Protein AF-K1SWY9-F1 (afdb_monomer_lite)

Organism: NCBI:txid408170

Structure (mmCIF, N/CA/C/O backbone):
data_AF-K1SWY9-F1
#
_entry.id   AF-K1SWY9-F1
#
loop_
_atom_site.group_PDB
_atom_site.id
_atom_site.type_symbol
_atom_site.label_atom_id
_atom_site.label_alt_id
_atom_site.label_comp_id
_atom_site.label_asym_id
_atom_site.label_entity_id
_atom_site.label_seq_id
_atom_site.pdbx_PDB_ins_code
_atom_site.Cartn_x
_atom_site.Cartn_y
_atom_site.Cartn_z
_atom_site.occupancy
_atom_site.B_iso_or_equiv
_atom_site.auth_seq_id
_atom_site.auth_comp_id
_atom_site.auth_asym_id
_atom_site.auth_atom_id
_atom_site.pdbx_PDB_model_num
ATOM 1 N N . MET A 1 1 ? 24.109 -7.485 36.726 1.00 37.44 1 MET A N 1
ATOM 2 C CA . MET A 1 1 ? 24.900 -6.920 35.610 1.00 37.44 1 MET A CA 1
ATOM 3 C C . MET A 1 1 ? 23.969 -6.705 34.424 1.00 37.44 1 MET A C 1
ATOM 5 O O . MET A 1 1 ? 23.714 -7.647 33.691 1.00 37.44 1 MET A O 1
ATOM 9 N N . GLY A 1 2 ? 23.384 -5.510 34.291 1.00 45.94 2 GLY A N 1
ATOM 10 C CA . GLY A 1 2 ? 22.576 -5.150 33.120 1.00 45.94 2 GLY A CA 1
ATOM 11 C C . GLY A 1 2 ? 23.503 -4.674 32.007 1.00 45.94 2 GLY A C 1
ATOM 12 O O . GLY A 1 2 ? 24.287 -3.750 32.225 1.00 45.94 2 GLY A O 1
ATOM 13 N N . GLN A 1 3 ? 23.489 -5.343 30.857 1.00 52.31 3 GLN A N 1
ATOM 14 C CA . GLN A 1 3 ? 24.297 -4.926 29.715 1.00 52.31 3 GLN A CA 1
ATOM 15 C C . GLN A 1 3 ? 23.775 -3.582 29.189 1.00 52.31 3 GLN A C 1
ATOM 17 O O . GLN A 1 3 ? 22.588 -3.439 28.908 1.00 52.31 3 GLN A O 1
ATOM 22 N N . ARG A 1 4 ? 24.670 -2.591 29.078 1.00 58.72 4 ARG A N 1
ATOM 23 C CA . ARG A 1 4 ? 24.423 -1.344 28.343 1.00 58.72 4 ARG A CA 1
ATOM 24 C C . ARG A 1 4 ? 24.194 -1.721 26.883 1.00 58.72 4 ARG A C 1
ATOM 26 O O . ARG A 1 4 ? 25.134 -2.140 26.214 1.00 58.72 4 ARG A O 1
ATOM 33 N N . GLN A 1 5 ? 22.959 -1.593 26.413 1.00 62.91 5 GLN A N 1
ATOM 34 C CA . GLN A 1 5 ? 22.658 -1.611 24.988 1.00 62.91 5 GLN A CA 1
ATOM 35 C C . GLN A 1 5 ? 23.452 -0.459 24.363 1.00 62.91 5 GLN A C 1
ATOM 37 O O . GLN A 1 5 ? 23.248 0.697 24.726 1.00 62.91 5 GLN A O 1
ATOM 42 N N . SER A 1 6 ? 24.428 -0.768 23.511 1.00 62.97 6 SER A N 1
ATOM 43 C CA . SER A 1 6 ? 25.107 0.244 22.702 1.00 62.97 6 SER A CA 1
ATOM 44 C C . SER A 1 6 ? 24.041 0.996 21.910 1.00 62.97 6 SER A C 1
ATOM 46 O O . SER A 1 6 ? 23.236 0.341 21.247 1.00 62.97 6 SER A O 1
ATOM 48 N N . GLU A 1 7 ? 24.002 2.327 22.005 1.00 72.69 7 GLU A N 1
ATOM 49 C CA . GLU A 1 7 ? 23.067 3.162 21.244 1.00 72.69 7 GLU A CA 1
ATOM 50 C C . GLU A 1 7 ? 23.235 2.865 19.750 1.00 72.69 7 GLU A C 1
ATOM 52 O O . GLU A 1 7 ? 24.210 3.267 19.116 1.00 72.69 7 GLU A O 1
ATOM 57 N N . ILE A 1 8 ? 22.305 2.093 19.188 1.00 78.69 8 ILE A N 1
ATOM 58 C CA . ILE A 1 8 ? 22.250 1.844 17.752 1.00 78.69 8 ILE A CA 1
ATOM 59 C C . ILE A 1 8 ? 21.818 3.163 17.115 1.00 78.69 8 ILE A C 1
ATOM 61 O O . ILE A 1 8 ? 20.668 3.578 17.258 1.00 78.69 8 ILE A O 1
ATOM 65 N N . ILE A 1 9 ? 22.738 3.820 16.411 1.00 84.88 9 ILE A N 1
ATOM 66 C CA . ILE A 1 9 ? 22.416 4.999 15.608 1.00 84.88 9 ILE A CA 1
ATOM 67 C C . ILE A 1 9 ? 21.528 4.525 14.451 1.00 84.88 9 ILE A C 1
ATOM 69 O O . ILE A 1 9 ? 21.985 3.816 13.553 1.00 84.88 9 ILE A O 1
ATOM 73 N N . LYS A 1 10 ? 20.238 4.878 14.490 1.00 84.00 10 LYS A N 1
ATOM 74 C CA . LYS A 1 10 ? 19.286 4.567 13.415 1.00 84.00 10 LYS A CA 1
ATOM 75 C C . LYS A 1 10 ? 19.716 5.322 12.147 1.00 84.00 10 LYS A C 1
ATOM 77 O O . LYS A 1 10 ? 19.866 6.538 12.185 1.00 84.00 10 LYS A O 1
ATOM 82 N N . ASN A 1 11 ? 19.877 4.625 11.018 1.00 85.38 11 ASN A N 1
ATOM 83 C CA . ASN A 1 11 ? 20.106 5.267 9.711 1.00 85.38 11 ASN A CA 1
ATOM 84 C C . ASN A 1 11 ? 18.799 5.658 8.987 1.00 85.38 11 ASN A C 1
ATOM 86 O O . ASN A 1 11 ? 18.833 6.022 7.815 1.00 85.38 11 ASN A O 1
ATOM 90 N N . HIS A 1 12 ? 17.656 5.527 9.663 1.00 80.75 12 HIS A N 1
ATOM 91 C CA . HIS A 1 12 ? 16.329 5.797 9.128 1.00 80.75 12 HIS A CA 1
ATOM 92 C C . HIS A 1 12 ? 15.554 6.700 10.085 1.00 80.75 12 HIS A C 1
ATOM 94 O O . HIS A 1 12 ? 15.787 6.698 11.297 1.00 80.75 12 HIS A O 1
ATOM 100 N N . MET A 1 13 ? 14.608 7.449 9.526 1.00 84.50 13 MET A N 1
ATOM 101 C CA . MET A 1 13 ? 13.676 8.257 10.303 1.00 84.50 13 MET A CA 1
ATOM 102 C C . MET A 1 13 ? 12.653 7.359 10.994 1.00 84.50 13 MET A C 1
ATOM 104 O O . MET A 1 13 ? 12.145 6.407 10.402 1.00 84.50 13 MET A O 1
ATOM 108 N N . GLU A 1 14 ? 12.331 7.674 12.245 1.00 81.44 14 GLU A N 1
ATOM 109 C CA . GLU A 1 14 ? 11.283 6.970 12.974 1.00 81.44 14 GLU A CA 1
ATOM 110 C C . GLU A 1 14 ? 9.917 7.286 12.369 1.00 81.44 14 GLU A C 1
ATOM 112 O O . GLU A 1 14 ? 9.560 8.450 12.178 1.00 81.44 14 GLU A O 1
ATOM 117 N N . VAL A 1 15 ? 9.157 6.240 12.051 1.00 76.44 15 VAL A N 1
ATOM 118 C CA . VAL A 1 15 ? 7.813 6.383 11.499 1.00 76.44 15 VAL A CA 1
ATOM 119 C C . VAL A 1 15 ? 6.795 6.012 12.570 1.00 76.44 15 VAL A C 1
ATOM 121 O O . VAL A 1 15 ? 6.720 4.861 13.004 1.00 76.44 15 VAL A O 1
ATOM 124 N N . TYR A 1 16 ? 5.988 6.990 12.982 1.00 78.31 16 TYR A N 1
ATOM 125 C CA . TYR A 1 16 ? 4.967 6.843 14.022 1.00 78.31 16 TYR A CA 1
ATOM 126 C C . TYR A 1 16 ? 3.705 6.149 13.493 1.00 78.31 16 TYR A C 1
ATOM 128 O O . TYR A 1 16 ? 2.620 6.720 13.389 1.00 78.31 16 TYR A O 1
ATOM 136 N N . TRP A 1 17 ? 3.841 4.874 13.133 1.00 71.94 17 TRP A N 1
ATOM 137 C CA . TRP A 1 17 ? 2.766 4.100 12.511 1.00 71.94 17 TRP A CA 1
ATOM 138 C C . TRP A 1 17 ? 1.506 3.982 13.371 1.00 71.94 17 TRP A C 1
ATOM 140 O O . TRP A 1 17 ? 0.400 3.944 12.834 1.00 71.94 17 TRP A O 1
ATOM 150 N N . HIS A 1 18 ? 1.673 3.921 14.692 1.00 70.38 18 HIS A N 1
ATOM 151 C CA . HIS A 1 18 ? 0.563 3.806 15.637 1.00 70.38 18 HIS A CA 1
ATOM 152 C C . HIS A 1 18 ? -0.292 5.069 15.723 1.00 70.38 18 HIS A C 1
ATOM 154 O O . HIS A 1 18 ? -1.467 4.966 16.079 1.00 70.38 18 HIS A O 1
ATOM 160 N N . ASP A 1 19 ? 0.270 6.222 15.366 1.00 75.75 19 ASP A N 1
ATOM 161 C CA . ASP A 1 19 ? -0.446 7.495 15.368 1.00 75.75 19 ASP A CA 1
ATOM 162 C C . ASP A 1 19 ? -1.285 7.631 14.094 1.00 75.75 19 ASP A C 1
ATO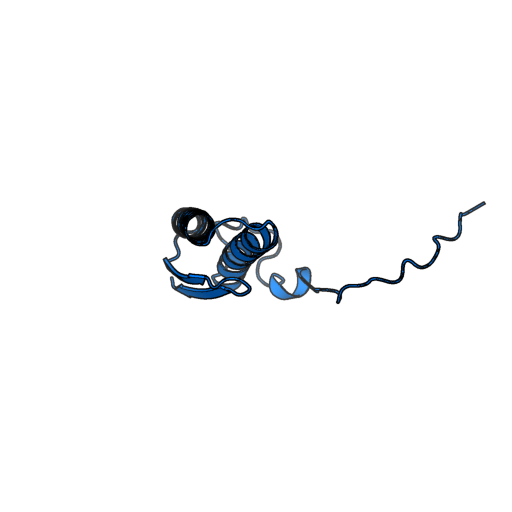M 164 O O . ASP A 1 19 ? -2.422 8.099 14.146 1.00 75.75 19 ASP A O 1
ATOM 168 N N . TYR A 1 20 ? -0.778 7.102 12.975 1.00 68.75 20 TYR A N 1
ATOM 169 C CA . TYR A 1 20 ? -1.462 7.107 11.679 1.00 68.75 20 TYR A CA 1
ATOM 170 C C . TYR A 1 20 ? -2.732 6.238 11.646 1.00 68.75 20 TYR A C 1
ATOM 172 O O . TYR A 1 20 ? -3.687 6.575 10.958 1.00 68.75 20 TYR A O 1
ATOM 180 N N . ALA A 1 21 ? -2.755 5.127 12.390 1.00 68.75 21 ALA A N 1
ATOM 181 C CA . ALA A 1 21 ? -3.895 4.201 12.476 1.00 68.75 21 ALA A CA 1
ATOM 182 C C . ALA A 1 21 ? -4.636 4.289 13.825 1.00 68.75 21 ALA A C 1
ATOM 184 O O . ALA A 1 21 ? -5.330 3.356 14.235 1.00 68.75 21 ALA A O 1
ATOM 185 N N . SER A 1 22 ? -4.436 5.384 14.564 1.00 66.50 22 SER A N 1
ATOM 186 C CA . SER A 1 22 ? -4.922 5.529 15.940 1.00 66.50 22 SER A CA 1
ATOM 187 C C . SER A 1 22 ? -6.450 5.498 16.057 1.00 66.50 22 SER A C 1
ATOM 189 O O . SER A 1 22 ? -6.956 5.051 17.087 1.00 66.50 22 SER A O 1
ATOM 191 N N . ALA A 1 23 ? -7.168 5.899 15.003 1.00 68.56 23 ALA A N 1
ATOM 192 C CA . ALA A 1 23 ? -8.629 5.915 14.960 1.00 68.56 23 ALA A CA 1
ATOM 193 C C . ALA A 1 23 ? -9.256 4.509 14.935 1.00 68.56 23 ALA A C 1
ATOM 195 O O . ALA A 1 23 ? -10.357 4.329 15.448 1.00 68.56 23 ALA A O 1
ATOM 196 N N . SER A 1 24 ? -8.544 3.508 14.406 1.00 70.38 24 SER A N 1
ATOM 197 C CA . SER A 1 24 ? -9.057 2.144 14.204 1.00 70.38 24 SER A CA 1
ATOM 198 C C . SER A 1 24 ? -8.367 1.105 15.101 1.00 70.38 24 SER A C 1
ATOM 200 O O . SER A 1 24 ? -8.171 -0.051 14.718 1.00 70.38 24 SER A O 1
ATOM 202 N N . LYS A 1 25 ? -7.952 1.486 16.316 1.00 77.00 25 LYS A N 1
ATOM 203 C CA . LYS A 1 25 ? -7.336 0.532 17.252 1.00 77.00 25 LYS A CA 1
ATOM 204 C C . LYS A 1 25 ? -8.345 -0.535 17.692 1.00 77.00 25 LYS A C 1
ATOM 206 O O . LYS A 1 25 ? -9.398 -0.218 18.230 1.00 77.00 25 LYS A O 1
ATOM 211 N N . GLY A 1 26 ? -7.971 -1.803 17.523 1.00 83.38 26 GLY A N 1
ATOM 212 C CA . GLY A 1 26 ? -8.750 -2.952 17.996 1.00 83.38 26 GLY A CA 1
ATOM 213 C C . GLY A 1 26 ? -9.815 -3.466 17.024 1.00 83.38 26 GLY A C 1
ATOM 214 O O . GLY A 1 26 ? -10.500 -4.423 17.370 1.00 83.38 26 GLY A O 1
ATOM 215 N N . VAL A 1 27 ? -9.929 -2.889 15.822 1.00 88.31 27 VAL A N 1
ATOM 216 C CA . VAL A 1 27 ? -10.811 -3.410 14.767 1.00 88.31 27 VAL A CA 1
ATOM 217 C C . VAL A 1 27 ? -10.020 -4.174 13.697 1.00 88.31 27 VAL A C 1
ATOM 219 O O . VAL A 1 27 ? -8.866 -3.827 13.418 1.00 88.31 27 VAL A O 1
ATOM 222 N N . PRO A 1 28 ? -10.603 -5.214 13.076 1.00 90.69 28 PRO A N 1
ATOM 223 C CA . PRO A 1 28 ? -10.018 -5.855 11.904 1.00 90.69 28 PRO A CA 1
ATOM 224 C C . PRO A 1 28 ? -9.844 -4.864 10.744 1.00 90.69 28 PRO A C 1
ATOM 226 O O . PRO A 1 28 ? -10.679 -3.989 10.528 1.00 90.69 28 PRO A O 1
ATOM 229 N N . ILE A 1 29 ? -8.796 -5.032 9.930 1.00 90.38 29 ILE A N 1
ATOM 230 C CA . ILE A 1 29 ? -8.521 -4.145 8.780 1.00 90.38 29 ILE A CA 1
ATOM 231 C C . ILE A 1 29 ? -9.660 -4.119 7.746 1.00 90.38 29 ILE A C 1
ATOM 233 O O . ILE A 1 29 ? -9.853 -3.126 7.048 1.00 90.38 29 ILE A O 1
ATOM 237 N N . THR A 1 30 ? -10.443 -5.194 7.666 1.00 91.31 30 THR A N 1
ATOM 238 C CA . THR A 1 30 ? -11.635 -5.296 6.814 1.00 91.31 30 THR A CA 1
ATOM 239 C C . THR A 1 30 ? -12.721 -4.293 7.215 1.00 91.31 30 THR A C 1
ATOM 241 O O . THR A 1 30 ? -13.443 -3.797 6.349 1.00 91.31 30 THR A O 1
ATOM 244 N N . GLU A 1 31 ? -12.783 -3.938 8.500 1.00 90.88 31 GLU A N 1
ATOM 245 C CA . GLU A 1 31 ? -13.759 -3.024 9.111 1.00 90.88 31 GLU A CA 1
ATOM 246 C C . GLU A 1 31 ? -13.191 -1.619 9.370 1.00 90.88 31 GLU A C 1
ATOM 248 O O . GLU A 1 31 ? -13.930 -0.705 9.729 1.00 90.88 31 GLU A O 1
ATOM 253 N N . ALA A 1 32 ? -11.884 -1.428 9.181 1.00 90.69 32 ALA A N 1
ATOM 254 C CA . ALA A 1 32 ? -11.220 -0.151 9.410 1.00 90.69 32 ALA A CA 1
ATOM 255 C C . ALA A 1 32 ? -11.597 0.918 8.366 1.00 90.69 32 ALA A C 1
ATOM 257 O O . ALA A 1 32 ? -12.123 0.627 7.284 1.00 90.69 32 ALA A O 1
ATOM 258 N N . GLY A 1 33 ? -11.281 2.174 8.688 1.00 90.25 33 GLY A N 1
ATOM 259 C CA . GLY A 1 33 ? -11.485 3.312 7.800 1.00 90.25 33 GLY A CA 1
ATOM 260 C C . GLY A 1 33 ? -10.642 3.267 6.519 1.00 90.25 33 GLY A C 1
ATOM 261 O O . GLY A 1 33 ? -9.707 2.476 6.360 1.00 90.25 33 GLY A O 1
ATOM 262 N N . LEU A 1 34 ? -10.972 4.161 5.578 1.00 92.25 34 LEU A N 1
ATOM 263 C CA . LEU A 1 34 ? -10.261 4.283 4.300 1.00 92.25 34 LEU A CA 1
ATOM 264 C C . LEU A 1 34 ? -8.768 4.578 4.497 1.00 92.25 34 LEU A C 1
ATOM 266 O O . LEU A 1 34 ? -7.946 4.052 3.754 1.00 92.25 34 LEU A O 1
ATOM 270 N N . VAL A 1 35 ? -8.413 5.392 5.494 1.00 90.75 35 VAL A N 1
ATOM 271 C CA . VAL A 1 35 ? -7.025 5.794 5.769 1.00 90.75 35 VAL A CA 1
ATOM 272 C C . VAL A 1 35 ? -6.170 4.579 6.121 1.00 90.75 35 VAL A C 1
ATOM 274 O O . VAL A 1 35 ? -5.093 4.387 5.556 1.00 90.75 35 VAL A O 1
ATOM 277 N N . GLU A 1 36 ? -6.660 3.708 6.997 1.00 91.00 36 GLU A N 1
ATOM 278 C CA . GLU A 1 36 ? -5.960 2.498 7.408 1.00 91.00 36 GLU A CA 1
ATOM 279 C C . GLU A 1 36 ? -5.851 1.499 6.258 1.00 91.00 36 GLU A C 1
ATOM 281 O O . GLU A 1 36 ? -4.757 0.985 6.005 1.00 91.00 36 GLU A O 1
ATOM 286 N N . LYS A 1 37 ? -6.940 1.288 5.507 1.00 93.31 37 LYS A N 1
ATOM 287 C CA . LYS A 1 37 ? -6.943 0.432 4.309 1.00 93.31 37 LYS A CA 1
ATOM 288 C C . LYS A 1 37 ? -5.937 0.924 3.264 1.00 93.31 37 LYS A C 1
ATOM 290 O O . LYS A 1 37 ? -5.098 0.149 2.803 1.00 93.31 37 LYS A O 1
ATOM 295 N N . ALA A 1 38 ? -5.955 2.220 2.954 1.00 94.06 38 ALA A N 1
ATOM 296 C CA . ALA A 1 38 ? -5.011 2.854 2.038 1.00 94.06 38 ALA A CA 1
ATOM 297 C C . ALA A 1 38 ? -3.564 2.722 2.531 1.00 94.06 38 ALA A C 1
ATOM 299 O O . ALA A 1 38 ? -2.664 2.440 1.740 1.00 94.06 38 ALA A O 1
ATOM 300 N N . SER A 1 39 ? -3.337 2.855 3.841 1.00 91.75 39 SER A N 1
ATOM 301 C CA . SER A 1 39 ? -2.008 2.700 4.434 1.00 91.75 39 SER A CA 1
ATOM 302 C C . SER A 1 39 ? -1.433 1.301 4.220 1.00 91.75 39 SER A C 1
ATOM 304 O O . SER A 1 39 ? -0.255 1.170 3.890 1.00 91.75 39 SER A O 1
ATOM 306 N N . VAL A 1 40 ? -2.258 0.259 4.357 1.00 93.00 40 VAL A N 1
ATOM 307 C CA . VAL A 1 40 ? -1.841 -1.131 4.146 1.00 93.00 40 VAL A CA 1
ATOM 308 C C . VAL A 1 40 ? -1.524 -1.362 2.671 1.00 93.00 40 VAL A C 1
ATOM 310 O O . VAL A 1 40 ? -0.440 -1.850 2.354 1.00 93.00 40 VAL A O 1
ATOM 313 N N . ILE A 1 41 ? -2.412 -0.938 1.767 1.00 96.19 41 ILE A N 1
ATOM 314 C CA . ILE A 1 41 ? -2.229 -1.084 0.313 1.00 96.19 41 ILE A CA 1
ATOM 315 C C . ILE A 1 41 ? -0.948 -0.379 -0.155 1.00 96.19 41 ILE A C 1
ATOM 317 O O . ILE A 1 41 ? -0.116 -0.990 -0.830 1.00 96.19 41 ILE A O 1
ATOM 321 N N . GLY A 1 42 ? -0.763 0.886 0.234 1.00 95.00 42 GLY A N 1
ATOM 322 C CA . GLY A 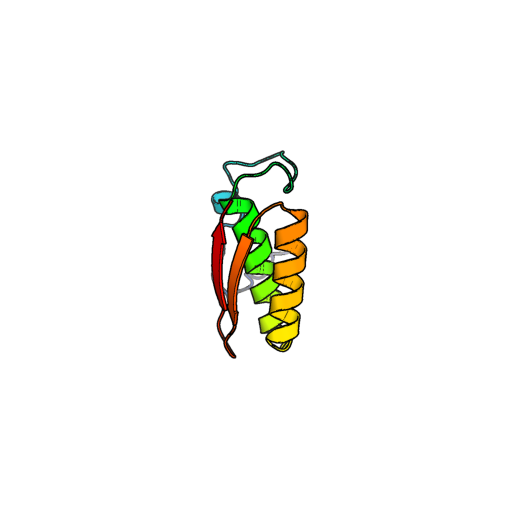1 42 ? 0.404 1.684 -0.139 1.00 95.00 42 GLY A CA 1
ATOM 323 C C . GLY A 1 42 ? 1.714 1.100 0.381 1.00 95.00 42 GLY A C 1
ATOM 324 O O . GLY A 1 42 ? 2.684 0.992 -0.368 1.00 95.00 42 GLY A O 1
ATOM 325 N N . ARG A 1 43 ? 1.745 0.650 1.643 1.00 92.81 43 ARG A N 1
ATOM 326 C CA . ARG A 1 43 ? 2.945 0.038 2.239 1.00 92.81 43 ARG A CA 1
ATOM 327 C C . ARG A 1 43 ? 3.298 -1.290 1.594 1.00 92.81 43 ARG A C 1
ATOM 329 O O . ARG A 1 43 ? 4.475 -1.546 1.373 1.00 92.81 43 ARG A O 1
ATOM 336 N N . THR A 1 44 ? 2.314 -2.125 1.266 1.00 95.69 44 THR A N 1
ATOM 337 C CA . THR A 1 44 ? 2.582 -3.346 0.499 1.00 95.69 44 THR A CA 1
ATOM 338 C C . THR A 1 44 ? 3.174 -3.013 -0.866 1.00 95.69 44 THR A C 1
ATOM 340 O O . THR A 1 44 ? 4.135 -3.662 -1.274 1.00 95.69 44 THR A O 1
ATOM 343 N N . GLY A 1 45 ? 2.657 -1.983 -1.543 1.00 96.50 45 GLY A N 1
ATOM 344 C CA . GLY A 1 45 ? 3.242 -1.480 -2.785 1.00 96.50 45 GLY A CA 1
ATOM 345 C C . GLY A 1 45 ? 4.711 -1.083 -2.613 1.00 96.50 45 GLY A C 1
ATOM 346 O O . GLY A 1 45 ? 5.573 -1.608 -3.317 1.00 96.50 45 GLY A O 1
ATOM 347 N N . LEU A 1 46 ? 4.995 -0.219 -1.633 1.00 94.62 46 LEU A N 1
ATOM 348 C CA . LEU A 1 46 ? 6.344 0.261 -1.313 1.00 94.62 46 LEU A CA 1
ATOM 349 C C . LEU A 1 46 ? 7.301 -0.891 -0.996 1.00 94.62 46 LEU A C 1
ATOM 351 O O . LEU A 1 46 ? 8.338 -1.007 -1.635 1.00 94.62 46 LEU A O 1
ATOM 355 N N . MET A 1 47 ? 6.937 -1.797 -0.084 1.00 94.62 47 MET A N 1
ATOM 356 C CA . MET A 1 47 ? 7.791 -2.936 0.287 1.00 94.62 47 MET A CA 1
ATOM 357 C C . MET A 1 47 ? 8.158 -3.814 -0.915 1.00 94.62 47 MET A C 1
ATOM 359 O O . MET A 1 47 ? 9.284 -4.300 -1.010 1.00 94.62 47 MET A O 1
ATOM 363 N N . LEU A 1 48 ? 7.218 -4.032 -1.839 1.00 96.06 48 LEU A N 1
ATOM 364 C CA . LEU A 1 48 ? 7.486 -4.813 -3.043 1.00 96.06 48 LEU A CA 1
ATOM 365 C C . LEU A 1 48 ? 8.403 -4.062 -4.011 1.00 96.06 48 LEU A C 1
ATOM 367 O O . LEU A 1 48 ? 9.319 -4.679 -4.560 1.00 96.06 48 LEU A O 1
ATOM 371 N N . LEU A 1 49 ? 8.179 -2.759 -4.205 1.00 95.38 49 LEU A N 1
ATOM 372 C CA . LEU A 1 49 ? 9.015 -1.926 -5.069 1.00 95.38 49 LEU A CA 1
ATOM 373 C C . LEU A 1 49 ? 10.463 -1.862 -4.564 1.00 95.38 49 LEU A C 1
ATOM 375 O O . LEU A 1 49 ? 11.377 -2.084 -5.352 1.00 95.38 49 LEU A O 1
ATOM 379 N N . GLU A 1 50 ? 10.669 -1.673 -3.258 1.00 92.06 50 GLU A N 1
ATOM 380 C CA . GLU A 1 50 ? 11.995 -1.659 -2.612 1.00 92.06 50 GLU A CA 1
ATOM 381 C C . GLU A 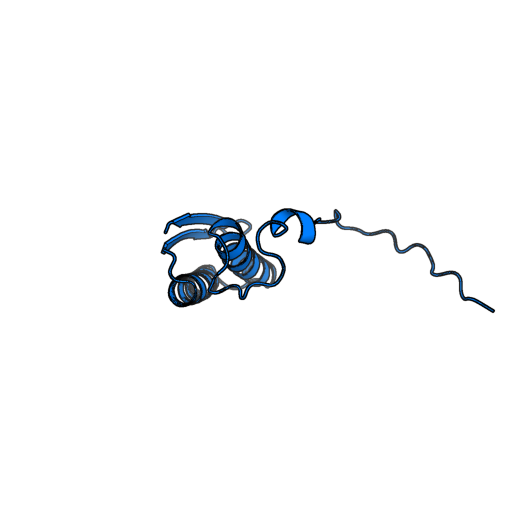1 50 ? 12.768 -2.975 -2.815 1.00 92.06 50 GLU A C 1
ATOM 383 O O . GLU A 1 50 ? 13.992 -2.991 -2.914 1.00 92.06 50 GLU A O 1
ATOM 388 N N . CYS A 1 51 ? 12.062 -4.102 -2.944 1.00 91.88 51 CYS A N 1
ATOM 389 C CA . CYS A 1 51 ? 12.665 -5.401 -3.253 1.00 91.88 51 CYS A CA 1
ATOM 390 C C . CYS A 1 51 ? 13.031 -5.561 -4.751 1.00 91.88 51 CYS A C 1
ATOM 392 O O . CYS A 1 51 ? 13.512 -6.613 -5.170 1.00 91.88 51 CYS A O 1
ATOM 394 N N . GLY A 1 52 ? 12.796 -4.542 -5.585 1.00 91.75 52 GLY A N 1
ATOM 395 C CA . GLY A 1 52 ? 12.997 -4.605 -7.035 1.00 91.75 52 GLY A CA 1
ATOM 396 C C . GLY A 1 52 ? 11.891 -5.373 -7.764 1.00 91.75 52 GLY A C 1
ATOM 397 O O . GLY A 1 52 ? 12.095 -5.879 -8.870 1.00 91.75 52 GLY A O 1
ATOM 398 N N . THR A 1 53 ? 10.705 -5.501 -7.158 1.00 93.94 53 THR A N 1
ATOM 399 C CA . THR A 1 53 ? 9.561 -6.140 -7.817 1.00 93.94 53 THR A CA 1
ATOM 400 C C . THR A 1 53 ? 9.097 -5.270 -8.982 1.00 93.94 53 THR A C 1
ATOM 402 O O . THR A 1 53 ? 8.773 -4.103 -8.798 1.00 93.94 53 THR A O 1
ATOM 405 N N . GLY A 1 54 ? 9.015 -5.839 -10.189 1.00 94.00 54 GLY A N 1
ATOM 406 C CA . GLY A 1 54 ? 8.552 -5.096 -11.365 1.00 94.00 54 GLY A CA 1
ATOM 407 C C . GLY A 1 54 ? 7.163 -4.470 -11.171 1.00 94.00 54 GLY A C 1
ATOM 408 O O . GLY A 1 54 ? 6.279 -5.091 -10.572 1.00 94.00 54 GLY A O 1
ATOM 409 N N . ALA A 1 55 ? 6.961 -3.271 -11.730 1.00 96.25 55 ALA A N 1
ATOM 410 C CA . ALA A 1 55 ? 5.768 -2.436 -11.533 1.00 96.25 55 ALA A CA 1
ATOM 411 C C . ALA A 1 55 ? 4.440 -3.189 -11.732 1.00 96.25 55 ALA A C 1
ATOM 413 O O . ALA A 1 55 ? 3.509 -3.043 -10.943 1.00 96.25 55 ALA A O 1
ATOM 414 N N . TRP A 1 56 ? 4.373 -4.080 -12.728 1.00 95.81 56 TRP A N 1
ATOM 415 C CA . TRP A 1 56 ? 3.204 -4.931 -12.968 1.00 95.81 56 TRP A CA 1
ATOM 416 C C . TRP A 1 56 ? 2.826 -5.796 -11.755 1.00 95.81 56 TRP A C 1
ATOM 418 O O . TRP A 1 56 ? 1.656 -5.894 -11.383 1.00 95.81 56 TRP A O 1
ATOM 428 N N . ARG A 1 57 ? 3.817 -6.422 -11.113 1.00 97.06 57 ARG A N 1
ATOM 429 C CA . ARG A 1 57 ? 3.600 -7.290 -9.949 1.00 97.06 57 ARG A CA 1
ATOM 430 C C . ARG A 1 57 ? 3.257 -6.474 -8.707 1.00 97.06 57 ARG A C 1
ATOM 432 O O . ARG A 1 57 ? 2.370 -6.883 -7.965 1.00 97.06 57 ARG A O 1
ATOM 439 N N . VAL A 1 58 ? 3.885 -5.310 -8.525 1.00 97.69 58 VAL A N 1
ATOM 440 C CA . VAL A 1 58 ? 3.507 -4.347 -7.474 1.00 97.69 58 VAL A CA 1
ATOM 441 C C . VAL A 1 58 ? 2.033 -3.960 -7.632 1.00 97.69 58 VAL A C 1
ATOM 443 O O . VAL A 1 58 ? 1.248 -4.118 -6.695 1.00 97.69 58 VAL A O 1
ATOM 446 N N . ARG A 1 59 ? 1.620 -3.572 -8.848 1.00 97.31 59 ARG A N 1
ATOM 447 C CA . ARG A 1 59 ? 0.230 -3.217 -9.160 1.00 97.31 59 ARG A CA 1
ATOM 448 C C . ARG A 1 59 ? -0.732 -4.367 -8.899 1.00 97.31 59 ARG A C 1
ATOM 450 O O . ARG A 1 59 ? -1.796 -4.154 -8.323 1.00 97.31 59 ARG A O 1
ATOM 457 N N . SER A 1 60 ? -0.368 -5.580 -9.313 1.00 97.62 60 SER A N 1
ATOM 458 C CA . SER A 1 60 ? -1.184 -6.773 -9.086 1.00 97.62 60 SER A CA 1
ATOM 459 C C . SER A 1 60 ? -1.427 -7.007 -7.595 1.00 97.62 60 SER A C 1
ATOM 461 O O . SER A 1 60 ? -2.568 -7.235 -7.203 1.00 97.62 60 SER A O 1
ATOM 463 N N . SER A 1 61 ? -0.392 -6.899 -6.759 1.00 97.56 61 SER A N 1
ATOM 464 C CA . SER A 1 61 ? -0.515 -7.063 -5.306 1.00 97.56 61 SER A CA 1
ATOM 465 C C . SER A 1 61 ? -1.393 -5.985 -4.669 1.00 97.56 61 SER A C 1
ATOM 467 O O . SER A 1 61 ? -2.274 -6.303 -3.870 1.00 97.56 61 SER A O 1
ATOM 469 N N . MET A 1 62 ? -1.212 -4.720 -5.063 1.00 97.94 62 MET A N 1
ATOM 470 C CA . MET A 1 62 ? -2.057 -3.617 -4.589 1.00 97.94 62 MET A CA 1
ATOM 471 C C . MET A 1 62 ? -3.522 -3.813 -4.998 1.00 97.94 62 MET A C 1
ATOM 473 O O . MET A 1 62 ? -4.422 -3.618 -4.183 1.00 97.94 62 MET A O 1
ATOM 477 N N . ASN A 1 63 ? -3.777 -4.254 -6.235 1.00 97.69 63 ASN A N 1
ATOM 478 C CA . ASN A 1 63 ? -5.127 -4.540 -6.722 1.00 97.69 63 ASN A CA 1
ATOM 479 C C . ASN A 1 63 ? -5.786 -5.695 -5.952 1.00 97.69 63 ASN A C 1
ATOM 481 O O . ASN A 1 63 ? -6.982 -5.624 -5.680 1.00 97.69 63 ASN A O 1
ATOM 485 N N . THR A 1 64 ? -5.035 -6.741 -5.591 1.00 98.06 64 THR A N 1
ATOM 486 C CA . THR A 1 64 ? -5.554 -7.841 -4.765 1.00 98.06 64 THR A CA 1
ATOM 487 C C . THR A 1 64 ? -6.022 -7.324 -3.410 1.00 98.06 64 THR A C 1
ATOM 489 O O . THR A 1 64 ? -7.182 -7.517 -3.066 1.00 98.06 64 THR A O 1
ATOM 492 N N . LEU A 1 65 ? -5.176 -6.583 -2.687 1.00 97.44 65 LEU A N 1
ATOM 493 C CA . LEU A 1 65 ? -5.560 -6.004 -1.394 1.00 97.44 65 LEU A CA 1
ATOM 494 C C . LEU A 1 65 ? -6.755 -5.056 -1.508 1.00 97.44 65 LEU A C 1
ATOM 496 O O . LEU A 1 65 ? -7.635 -5.072 -0.657 1.00 97.44 65 LEU A O 1
ATOM 500 N N . SER A 1 66 ? -6.804 -4.256 -2.572 1.00 97.25 66 SER A N 1
ATOM 501 C CA . SER A 1 66 ? -7.913 -3.326 -2.804 1.00 97.25 66 SER A CA 1
ATOM 502 C C . SER A 1 66 ? -9.252 -4.064 -2.900 1.00 97.25 66 SER A C 1
ATOM 504 O O . SER A 1 66 ? -10.214 -3.670 -2.247 1.00 97.25 66 SER A O 1
ATOM 506 N N . ARG A 1 67 ? -9.295 -5.187 -3.635 1.00 97.00 67 ARG A N 1
ATOM 507 C CA . ARG A 1 67 ? -10.504 -6.019 -3.743 1.00 97.00 67 ARG A CA 1
ATOM 508 C C . ARG A 1 67 ? -10.908 -6.631 -2.407 1.00 97.00 67 ARG A C 1
ATOM 510 O O . ARG A 1 67 ? -12.072 -6.522 -2.041 1.00 97.00 67 ARG A O 1
ATOM 517 N N . GLU A 1 68 ? -9.963 -7.218 -1.675 1.00 97.00 68 GLU A N 1
ATOM 518 C CA . GLU A 1 68 ? -10.252 -7.853 -0.379 1.00 97.00 68 GLU A CA 1
ATOM 519 C C . GLU A 1 68 ? -10.711 -6.843 0.686 1.00 97.00 68 GLU A C 1
ATOM 521 O O . GLU A 1 68 ? -11.486 -7.176 1.578 1.00 97.00 68 GLU A O 1
ATOM 526 N N . LEU A 1 69 ? -10.259 -5.588 0.593 1.00 96.06 69 LEU A N 1
ATOM 527 C CA . LEU A 1 69 ? -10.629 -4.517 1.524 1.00 96.06 69 LEU A CA 1
ATOM 528 C C . LEU A 1 69 ? -11.852 -3.702 1.074 1.00 96.06 69 LEU A C 1
ATOM 530 O O . LEU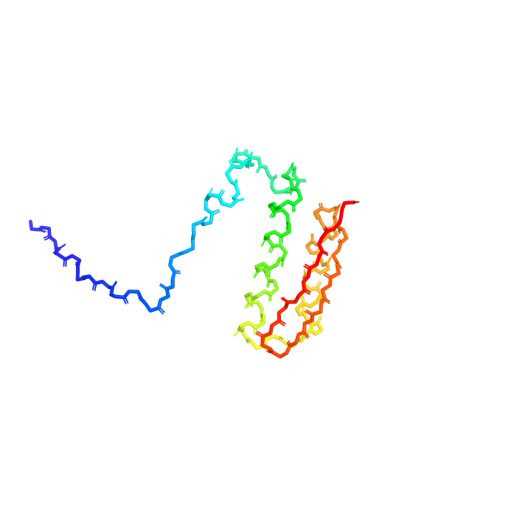 A 1 69 ? -12.277 -2.800 1.807 1.00 96.06 69 LEU A O 1
ATOM 534 N N . GLY A 1 70 ? -12.422 -4.017 -0.093 1.00 96.06 70 GLY A N 1
ATOM 535 C CA . GLY A 1 70 ? -13.601 -3.347 -0.640 1.00 96.06 70 GLY A CA 1
ATOM 536 C C . GLY A 1 70 ? -13.349 -1.893 -1.040 1.00 96.06 70 GLY A C 1
ATOM 537 O O . GLY A 1 70 ? -14.219 -1.055 -0.838 1.00 96.06 70 GLY A O 1
ATOM 538 N N . VAL A 1 71 ? -12.157 -1.580 -1.556 1.00 96.81 71 VAL A N 1
ATOM 539 C CA . VAL A 1 71 ? -11.793 -0.237 -2.036 1.00 96.81 71 VAL A CA 1
ATOM 540 C C . VAL A 1 71 ? -11.292 -0.290 -3.476 1.00 96.81 71 VAL A C 1
ATOM 542 O O . VAL A 1 71 ? -10.760 -1.298 -3.942 1.00 96.81 71 VAL A O 1
ATOM 545 N N . THR A 1 72 ? -11.421 0.822 -4.191 1.00 97.12 72 THR A N 1
ATOM 546 C CA . THR A 1 72 ? -10.833 0.999 -5.520 1.00 97.12 72 THR A CA 1
ATOM 547 C C . THR A 1 72 ? -9.547 1.802 -5.407 1.00 97.12 72 THR A C 1
ATOM 549 O O . THR A 1 72 ? -9.554 2.916 -4.892 1.00 97.12 72 THR A O 1
ATOM 552 N N . THR A 1 73 ? -8.446 1.266 -5.933 1.00 97.19 73 THR A N 1
ATOM 553 C CA . THR A 1 73 ? -7.142 1.942 -5.905 1.00 97.19 73 THR A CA 1
ATOM 554 C C . THR A 1 73 ? -6.680 2.294 -7.310 1.00 97.19 73 THR A C 1
ATOM 556 O O . THR A 1 73 ? -6.573 1.436 -8.190 1.00 97.19 73 THR A O 1
ATOM 559 N N . THR A 1 74 ? -6.349 3.561 -7.513 1.00 96.69 74 THR A N 1
ATOM 560 C CA . THR A 1 74 ? -5.537 4.036 -8.635 1.00 96.69 74 THR A CA 1
ATOM 561 C C . THR A 1 74 ? -4.094 4.112 -8.137 1.00 96.69 74 THR A C 1
ATOM 563 O O . THR A 1 74 ? -3.858 4.520 -7.005 1.00 96.69 74 THR A O 1
ATOM 566 N N . ALA A 1 75 ? -3.139 3.631 -8.926 1.00 96.31 75 ALA A N 1
ATOM 567 C CA . ALA A 1 75 ? -1.727 3.629 -8.574 1.00 96.31 75 ALA A CA 1
ATOM 568 C C . ALA A 1 75 ? -0.874 3.759 -9.837 1.00 96.31 75 ALA A C 1
ATOM 570 O O . ALA A 1 75 ? -1.009 2.931 -10.747 1.00 96.31 75 ALA A O 1
ATOM 571 N N . ASP A 1 76 ? -0.012 4.764 -9.862 1.00 96.50 76 ASP A N 1
ATOM 572 C CA . ASP A 1 76 ? 1.104 4.901 -10.785 1.00 96.50 76 ASP A CA 1
ATOM 573 C C . ASP A 1 76 ? 2.382 4.433 -10.080 1.00 96.50 76 ASP A C 1
ATOM 575 O O . ASP A 1 76 ? 2.659 4.804 -8.939 1.00 96.50 76 ASP A O 1
ATOM 579 N N . ILE A 1 77 ? 3.123 3.542 -10.732 1.00 96.81 77 ILE A N 1
ATOM 580 C CA . ILE A 1 77 ? 4.293 2.879 -10.155 1.00 96.81 77 ILE A CA 1
ATOM 581 C C . ILE A 1 77 ? 5.463 3.149 -11.087 1.00 96.81 77 ILE A C 1
ATOM 583 O O . ILE A 1 77 ? 5.605 2.522 -12.140 1.00 96.81 77 ILE A O 1
ATOM 587 N N . GLY A 1 78 ? 6.296 4.094 -10.668 1.00 93.19 78 GLY A N 1
ATOM 588 C CA . GLY A 1 78 ? 7.559 4.402 -11.310 1.00 93.19 78 GLY A CA 1
ATOM 589 C C . GLY A 1 78 ? 8.655 3.412 -10.921 1.00 93.19 78 GLY A C 1
ATOM 590 O O . GLY A 1 78 ? 8.432 2.401 -10.256 1.00 93.19 78 GLY A O 1
ATOM 591 N N . LEU A 1 79 ? 9.885 3.731 -11.325 1.00 90.62 79 LEU A N 1
ATOM 592 C CA . LEU A 1 79 ? 11.058 2.925 -10.979 1.00 90.62 79 LEU A CA 1
ATOM 593 C C . LEU A 1 79 ? 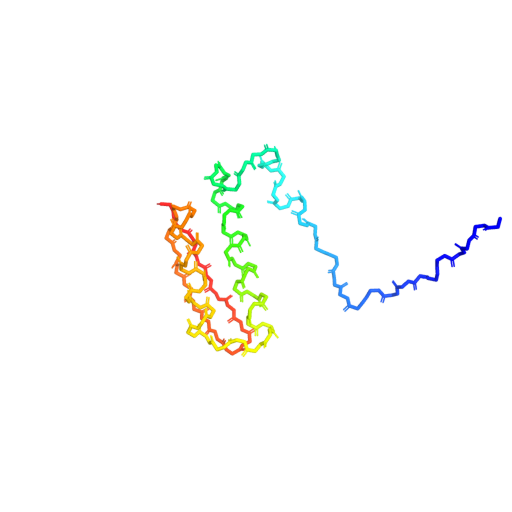11.416 3.020 -9.487 1.00 90.62 79 LEU A C 1
ATOM 595 O O . LEU A 1 79 ? 11.890 2.047 -8.912 1.00 90.62 79 LEU A O 1
ATOM 599 N N . LEU A 1 80 ? 11.214 4.196 -8.887 1.00 90.88 80 LEU A N 1
ATOM 600 C CA . LEU A 1 80 ? 11.646 4.527 -7.522 1.00 90.88 80 LEU A CA 1
ATOM 601 C C . LEU A 1 80 ? 10.509 5.079 -6.650 1.00 90.88 80 LEU A C 1
ATOM 603 O O . LEU A 1 80 ? 10.733 5.427 -5.496 1.00 90.88 80 LEU A O 1
ATOM 607 N N . SER A 1 81 ? 9.304 5.224 -7.198 1.00 94.62 81 SER A N 1
ATOM 608 C CA . SER A 1 81 ? 8.191 5.882 -6.518 1.00 94.62 81 SER A CA 1
ATOM 609 C C . SER A 1 81 ? 6.856 5.231 -6.850 1.00 94.62 81 SER A C 1
ATOM 611 O O . SER A 1 81 ? 6.682 4.616 -7.903 1.00 94.62 81 SER A O 1
ATOM 613 N N . ILE A 1 82 ? 5.903 5.395 -5.935 1.00 96.50 82 ILE A N 1
ATOM 614 C CA . ILE A 1 82 ? 4.505 5.017 -6.121 1.00 96.50 82 ILE A CA 1
ATOM 615 C C . ILE A 1 82 ? 3.653 6.229 -5.778 1.00 96.50 82 ILE A C 1
ATOM 617 O O . ILE A 1 82 ? 3.781 6.787 -4.689 1.00 96.50 82 ILE A O 1
ATOM 621 N N . GLU A 1 83 ? 2.757 6.593 -6.682 1.00 97.06 83 GLU A N 1
ATOM 622 C CA . GLU A 1 83 ? 1.671 7.529 -6.425 1.00 97.06 83 GLU A CA 1
ATOM 623 C C . GLU A 1 83 ? 0.366 6.746 -6.460 1.00 97.06 83 GLU A C 1
ATOM 625 O O . GLU A 1 83 ? 0.120 5.994 -7.397 1.00 97.06 83 GLU A O 1
ATOM 630 N N . PHE A 1 84 ? -0.468 6.855 -5.428 1.00 96.75 84 PHE A N 1
ATOM 631 C CA . PHE A 1 84 ? -1.710 6.094 -5.383 1.00 96.75 84 PHE A CA 1
ATOM 632 C C . PHE A 1 84 ? -2.8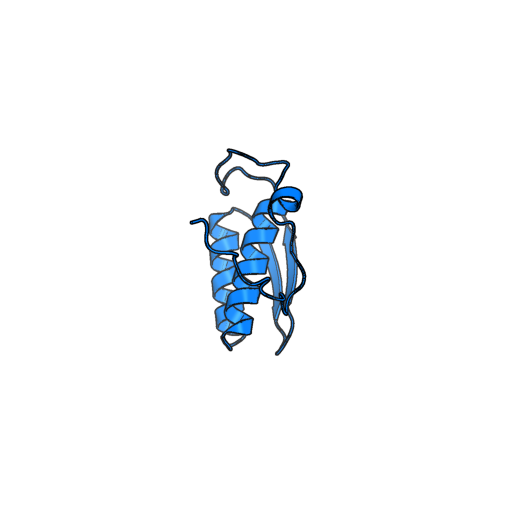25 6.850 -4.671 1.00 96.75 84 PHE A C 1
ATOM 634 O O . PHE A 1 84 ? -2.590 7.668 -3.785 1.00 96.75 84 PHE A O 1
ATOM 641 N N . THR A 1 85 ? -4.059 6.555 -5.061 1.00 96.88 85 THR A N 1
ATOM 642 C CA . THR A 1 85 ? -5.283 7.086 -4.462 1.00 96.88 85 THR A CA 1
ATOM 643 C C . THR A 1 85 ? -6.255 5.938 -4.240 1.00 96.88 85 THR A C 1
ATOM 645 O O . THR A 1 85 ? -6.521 5.163 -5.158 1.00 96.88 85 THR A O 1
ATOM 648 N N . CYS A 1 86 ? -6.786 5.829 -3.023 1.00 96.12 86 CYS A N 1
ATOM 649 C CA . CYS A 1 86 ? -7.818 4.856 -2.668 1.00 96.12 86 CYS A CA 1
ATOM 650 C C . CYS A 1 86 ? -9.171 5.561 -2.543 1.00 96.12 86 CYS A C 1
ATOM 652 O O . CYS A 1 86 ? -9.256 6.639 -1.959 1.00 96.12 86 CYS A O 1
ATOM 654 N N . LEU A 1 87 ? -10.217 4.934 -3.072 1.00 94.81 87 LEU A N 1
ATOM 655 C CA . LEU A 1 87 ? -11.591 5.427 -3.115 1.00 94.81 87 LEU A CA 1
ATOM 656 C C . LEU A 1 87 ? -12.530 4.328 -2.595 1.00 94.81 87 LEU A C 1
ATOM 658 O O . LEU A 1 87 ? -12.295 3.147 -2.866 1.00 94.81 87 LEU A O 1
ATOM 662 N N . THR A 1 88 ? -13.567 4.712 -1.850 1.00 86.62 88 THR A N 1
ATOM 663 C CA . THR A 1 88 ? -14.663 3.825 -1.410 1.00 86.62 88 THR A CA 1
ATOM 664 C C . THR A 1 88 ? -15.768 3.758 -2.445 1.00 86.62 88 THR A C 1
ATOM 666 O O . THR A 1 88 ? -16.163 4.853 -2.906 1.00 86.62 88 THR A O 1
#

Sequence (88 aa):
MGQRQSEIIKNHMEVYWHDYASASKGVPITEAGLVEKASVIGRTGLMLLECGTGAWRVRSSMNTLSRELGVTTTADIGLLSIEFTCLT

Radius of gyration: 16.36 Å; chains: 1; bounding box: 40×16×49 Å

Foldseek 3Di:
DDDDDDPDDDPDDDDPVCVQQVVQPPDDLLPGDPSSLVVVLVVQLQVCLVVVNDPVVSVVSSVVSCVSSVWDKDWDDDNNDIDMDIGD

Secondary structure (DSSP, 8-state):
----------SS----HHHHTGGGTTS-TTTS-HHHHHHHHHHHHHHHHHTT--HHHHHHHHHHHHHHTT-EEEEEE-SS-EEEEEE-

InterPro domains:
  IPR010619 Threonine/serine exporter-like, N-terminal domain [PF06738] (40-86)

pLDDT: mean 87.65, std 12.75, range [37.44, 98.06]